Protein AF-A0A970BCE7-F1 (afdb_monomer)

Foldseek 3Di:
DDPLVCQLVVLCVDPVLVVCCVVPVVVSVVVSVVVSVVVVVVVVVVVVVVVD

pLDDT: mean 95.95, std 4.79, range [66.69, 98.38]

Sequence (52 aa):
EPAWDKFQDFLKGEVRYSSLEKSFPAEAKVLFAEAERNAKWRYNYYRRLAEI

Solvent-accessible surface area (backbone atoms only — not comparable to full-atom values): 3059 Å² total; per-residue (Å²): 132,81,69,67,91,50,46,64,58,57,48,57,73,35,67,78,47,43,51,42,37,73,76,37,52,71,59,34,56,52,53,54,54,50,50,52,54,49,51,52,52,52,50,54,52,52,52,56,61,73,74,107

Radius of gyration: 13.19 Å; Cα contacts (8 Å, |Δi|>4): 16; chains: 1; bounding box: 26×17×38 Å

Structure (mmCIF, N/CA/C/O backbone):
data_AF-A0A970BCE7-F1
#
_entry.id   AF-A0A970BCE7-F1
#
loop_
_atom_site.group_PDB
_atom_site.id
_atom_site.type_symbol
_atom_site.label_atom_id
_atom_site.label_alt_id
_atom_site.label_comp_id
_atom_site.label_asym_id
_atom_site.label_entity_id
_atom_site.label_seq_id
_atom_site.pdbx_PDB_ins_code
_atom_site.Cartn_x
_atom_site.Cartn_y
_atom_site.Cartn_z
_atom_site.occupancy
_atom_site.B_iso_or_equiv
_atom_site.auth_seq_id
_atom_site.auth_comp_id
_atom_site.auth_asym_id
_atom_site.auth_atom_id
_atom_site.pdbx_PDB_model_num
ATOM 1 N N . GLU A 1 1 ? 12.053 -8.570 -10.431 1.00 82.44 1 GLU A N 1
ATOM 2 C CA . GLU A 1 1 ? 10.631 -8.186 -10.262 1.00 82.44 1 GLU A CA 1
ATOM 3 C C . GLU A 1 1 ? 10.358 -7.780 -8.815 1.00 82.44 1 GLU A C 1
ATOM 5 O O . GLU A 1 1 ? 11.156 -8.151 -7.959 1.00 82.44 1 GLU A O 1
ATOM 10 N N . PRO A 1 2 ? 9.304 -6.989 -8.532 1.00 91.56 2 PRO A N 1
ATOM 11 C CA . PRO A 1 2 ? 8.930 -6.600 -7.174 1.00 91.56 2 PRO A CA 1
ATOM 12 C C . PRO A 1 2 ? 8.466 -7.801 -6.340 1.00 91.56 2 PRO A C 1
ATOM 14 O O . PRO A 1 2 ? 7.855 -8.727 -6.873 1.00 91.56 2 PRO A O 1
ATOM 17 N N . ALA A 1 3 ? 8.703 -7.753 -5.027 1.00 95.38 3 ALA A N 1
ATOM 18 C CA . ALA A 1 3 ? 8.191 -8.735 -4.069 1.00 95.38 3 ALA A CA 1
ATOM 19 C C . ALA A 1 3 ? 6.696 -8.485 -3.792 1.00 95.38 3 ALA A C 1
ATOM 21 O O . ALA A 1 3 ? 6.329 -7.830 -2.815 1.00 95.38 3 ALA A O 1
ATOM 22 N N . TRP A 1 4 ? 5.832 -8.929 -4.708 1.00 94.69 4 TRP A N 1
ATOM 23 C CA . TRP A 1 4 ? 4.383 -8.694 -4.639 1.00 94.69 4 TRP A CA 1
ATOM 24 C C . TRP A 1 4 ? 3.714 -9.345 -3.425 1.00 94.69 4 TRP A C 1
ATOM 26 O O . TRP A 1 4 ? 2.733 -8.812 -2.920 1.00 94.69 4 TRP A O 1
ATOM 36 N N . ASP A 1 5 ? 4.271 -10.447 -2.933 1.00 95.56 5 ASP A N 1
ATOM 37 C CA . ASP A 1 5 ? 3.873 -11.127 -1.699 1.00 95.56 5 ASP A CA 1
ATOM 38 C C . ASP A 1 5 ? 3.994 -10.228 -0.457 1.00 95.56 5 ASP A C 1
ATOM 40 O O . ASP A 1 5 ? 3.200 -10.356 0.470 1.00 95.56 5 ASP A O 1
ATOM 44 N N . LYS A 1 6 ? 4.922 -9.262 -0.466 1.00 96.62 6 LYS A N 1
ATOM 45 C CA . LYS A 1 6 ? 5.150 -8.311 0.638 1.00 96.62 6 LYS A CA 1
ATOM 46 C C . LYS A 1 6 ? 4.388 -6.993 0.491 1.00 96.62 6 LYS A C 1
ATOM 48 O O . LYS A 1 6 ? 4.544 -6.096 1.318 1.00 96.62 6 LYS A O 1
ATOM 53 N N . PHE A 1 7 ? 3.587 -6.827 -0.563 1.00 97.00 7 PHE A N 1
ATOM 54 C CA . PHE A 1 7 ? 2.924 -5.551 -0.849 1.00 97.00 7 PHE A CA 1
ATOM 55 C C . PHE A 1 7 ? 1.907 -5.169 0.234 1.00 97.00 7 PHE A C 1
ATOM 57 O O . PHE A 1 7 ? 1.863 -4.023 0.676 1.00 97.00 7 PHE A O 1
ATOM 64 N N . GLN A 1 8 ? 1.115 -6.138 0.692 1.00 96.06 8 GLN A N 1
ATOM 65 C CA . GLN A 1 8 ? 0.127 -5.919 1.749 1.00 96.06 8 GLN A CA 1
ATOM 66 C C . GLN A 1 8 ? 0.796 -5.594 3.091 1.00 96.06 8 GLN A C 1
ATOM 68 O O . GLN A 1 8 ? 0.348 -4.691 3.796 1.00 96.06 8 GLN A O 1
ATOM 73 N N . ASP A 1 9 ? 1.907 -6.263 3.408 1.00 96.56 9 ASP A N 1
ATOM 74 C CA . ASP A 1 9 ? 2.697 -5.977 4.610 1.00 96.56 9 ASP A CA 1
ATOM 75 C C . ASP A 1 9 ? 3.286 -4.565 4.570 1.00 96.56 9 ASP A C 1
ATOM 77 O O . ASP A 1 9 ? 3.272 -3.855 5.575 1.00 96.56 9 ASP A O 1
ATOM 81 N N . PHE A 1 10 ? 3.740 -4.120 3.393 1.00 96.75 10 PHE A N 1
ATOM 82 C CA . PHE A 1 10 ? 4.200 -2.750 3.192 1.00 96.75 10 PHE A CA 1
ATOM 83 C C . PHE A 1 10 ? 3.096 -1.727 3.490 1.00 96.75 10 PHE A C 1
ATOM 85 O O . PHE A 1 10 ? 3.342 -0.780 4.235 1.00 96.75 10 PHE A O 1
ATOM 92 N N . LEU A 1 11 ? 1.873 -1.931 2.978 1.00 96.81 11 LEU A N 1
ATOM 93 C CA . LEU A 1 11 ? 0.744 -1.051 3.304 1.00 96.81 11 LEU A CA 1
ATOM 94 C C . LEU A 1 11 ? 0.501 -1.024 4.819 1.00 96.81 11 LEU A C 1
ATOM 96 O O . LEU A 1 11 ? 0.418 0.044 5.421 1.00 96.81 11 LEU A O 1
ATOM 100 N N . LYS A 1 12 ? 0.456 -2.194 5.458 1.00 94.25 12 LYS A N 1
ATOM 101 C CA . LYS A 1 12 ? 0.194 -2.322 6.900 1.00 94.25 12 LYS A CA 1
ATOM 102 C C . LYS A 1 12 ? 1.296 -1.743 7.790 1.00 94.25 12 LYS A C 1
ATOM 104 O O . LYS A 1 12 ? 1.022 -1.433 8.948 1.00 94.25 12 LYS A O 1
ATOM 109 N N . GLY A 1 13 ? 2.501 -1.544 7.257 1.00 96.69 13 GLY A N 1
ATOM 110 C CA . GLY A 1 13 ? 3.610 -0.887 7.949 1.00 96.69 13 GLY A CA 1
ATOM 111 C C . GLY A 1 13 ? 3.398 0.607 8.207 1.00 96.69 13 GLY A C 1
ATOM 112 O O . GLY A 1 13 ? 4.090 1.186 9.042 1.00 96.69 13 GLY A O 1
ATOM 113 N N . GLU A 1 14 ? 2.435 1.246 7.538 1.00 96.88 14 GLU A N 1
ATOM 114 C CA . GLU A 1 14 ? 2.179 2.674 7.699 1.00 96.88 14 GLU A CA 1
ATOM 115 C C . GLU A 1 14 ? 0.867 2.959 8.449 1.00 96.88 14 GLU A C 1
ATOM 117 O O . GLU A 1 14 ? -0.178 2.328 8.248 1.00 96.88 14 GLU A O 1
ATOM 122 N N . VAL A 1 15 ? 0.892 3.995 9.294 1.00 97.56 15 VAL A N 1
ATOM 123 C CA . VAL A 1 15 ? -0.259 4.392 10.127 1.00 97.56 15 VAL A CA 1
ATOM 124 C C . VAL A 1 15 ? -1.486 4.754 9.282 1.00 97.56 15 VAL A C 1
ATOM 126 O O . VAL A 1 15 ? -2.612 4.446 9.663 1.00 97.56 15 VAL A O 1
ATOM 129 N N . ARG A 1 16 ? -1.291 5.361 8.104 1.00 96.69 16 ARG A N 1
ATOM 130 C CA . ARG A 1 16 ? -2.402 5.779 7.230 1.00 96.69 16 ARG A CA 1
ATOM 131 C C . ARG A 1 16 ? -3.264 4.611 6.741 1.00 96.69 16 ARG A C 1
ATOM 133 O O . ARG A 1 16 ? -4.477 4.762 6.645 1.00 96.69 16 ARG A O 1
ATOM 140 N N . TYR A 1 17 ? -2.664 3.450 6.477 1.00 97.44 17 TYR A N 1
ATOM 141 C CA . TYR A 1 17 ? -3.395 2.265 6.026 1.00 97.44 17 TYR A CA 1
ATOM 142 C C . TYR A 1 17 ? -3.940 1.469 7.210 1.00 97.44 17 TYR A C 1
ATOM 144 O O . TYR A 1 17 ? -5.105 1.081 7.202 1.00 97.44 17 TYR A O 1
ATOM 152 N N . SER A 1 18 ? -3.151 1.299 8.274 1.00 95.81 18 SER A N 1
ATOM 153 C CA . SER A 1 18 ? -3.631 0.613 9.481 1.00 95.81 18 SER A CA 1
ATOM 154 C C . SER A 1 18 ? -4.784 1.355 10.174 1.00 95.81 18 SER A C 1
ATOM 156 O O . SER A 1 18 ? -5.655 0.717 10.760 1.00 95.81 18 SER A O 1
ATOM 158 N N . SER A 1 19 ? -4.852 2.687 10.077 1.00 97.50 19 SER A N 1
ATOM 159 C CA . SER A 1 19 ? -6.000 3.476 10.551 1.00 97.50 19 SER A CA 1
ATOM 160 C C . SER A 1 19 ? -7.285 3.168 9.765 1.00 97.50 19 SER A C 1
ATOM 162 O O . SER A 1 19 ? -8.351 2.985 10.359 1.00 97.50 19 SER A O 1
ATOM 164 N N . LEU A 1 20 ? -7.177 3.037 8.435 1.00 97.38 20 LEU A N 1
ATOM 165 C CA . LEU A 1 20 ? -8.293 2.661 7.564 1.00 97.38 20 LEU A CA 1
ATOM 166 C C . LEU A 1 20 ? -8.790 1.244 7.876 1.00 97.38 20 LEU A C 1
ATOM 168 O O . LEU A 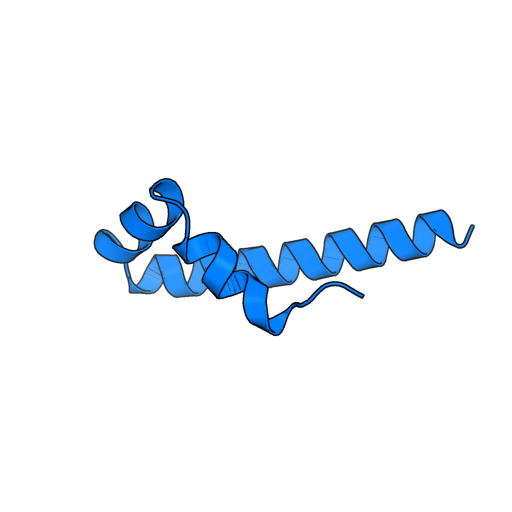1 20 ? -9.989 1.051 8.037 1.00 97.38 20 LEU A O 1
ATOM 172 N N . GLU A 1 21 ? -7.880 0.277 8.030 1.00 97.06 21 GLU A N 1
ATOM 173 C CA . GLU A 1 21 ? -8.221 -1.114 8.374 1.00 97.06 21 GLU A CA 1
ATOM 174 C C . GLU A 1 21 ? -8.918 -1.221 9.736 1.00 97.06 21 GLU A C 1
ATOM 176 O O . GLU A 1 21 ? -9.880 -1.971 9.876 1.00 97.06 21 GLU A O 1
ATOM 181 N N . LYS A 1 22 ? -8.486 -0.433 10.729 1.00 96.81 22 LYS A N 1
ATOM 182 C CA . LYS A 1 22 ? -9.135 -0.390 12.050 1.00 96.81 22 LYS A CA 1
ATOM 183 C C . LYS A 1 22 ? -10.546 0.188 12.000 1.00 96.81 22 LYS A C 1
ATOM 185 O O . LY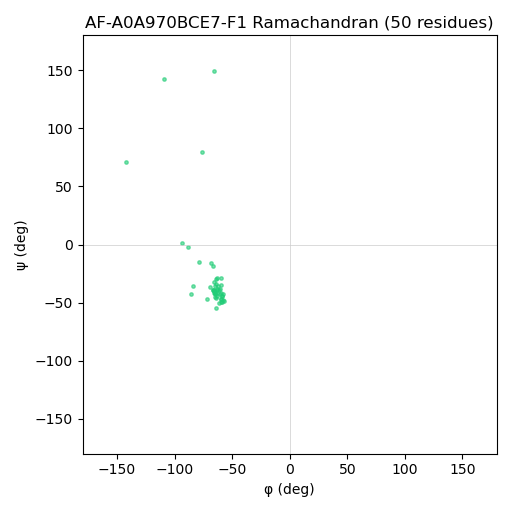S A 1 22 ? -11.412 -0.277 12.732 1.00 96.81 22 LYS A O 1
ATOM 190 N N . SER A 1 23 ? -10.755 1.215 11.181 1.00 98.12 23 SER A N 1
ATOM 191 C CA . SER A 1 23 ? -12.025 1.947 11.129 1.00 98.12 23 SER A CA 1
ATOM 192 C C . SER A 1 23 ? -13.053 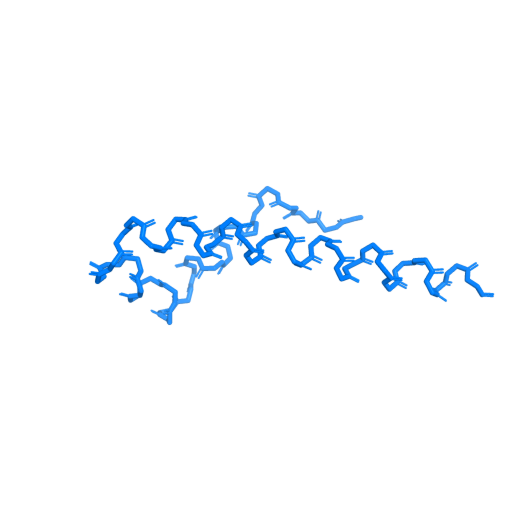1.254 10.227 1.00 98.12 23 SER A C 1
ATOM 194 O O . SER A 1 23 ? -14.239 1.249 10.540 1.00 98.12 23 SER A O 1
ATOM 196 N N . PHE A 1 24 ? -12.591 0.651 9.128 1.00 97.94 24 PHE A N 1
ATOM 197 C CA . PHE A 1 24 ? -13.416 0.087 8.055 1.00 97.94 24 PHE A CA 1
ATOM 198 C C . PHE A 1 24 ? -12.786 -1.214 7.522 1.00 97.94 24 PHE A C 1
ATOM 200 O O . PHE A 1 24 ? -12.220 -1.234 6.426 1.00 97.94 24 PHE A O 1
ATOM 207 N N . PRO A 1 25 ? -12.806 -2.315 8.294 1.00 96.75 25 PRO A N 1
ATOM 208 C CA . PRO A 1 25 ? -12.036 -3.519 7.969 1.00 96.75 25 PRO A CA 1
ATOM 209 C C . PRO A 1 25 ? -12.477 -4.206 6.667 1.00 96.75 25 PRO A C 1
ATOM 211 O O . PRO A 1 25 ? -11.640 -4.753 5.944 1.00 96.75 25 PRO A O 1
ATOM 214 N N . ALA A 1 26 ? -13.773 -4.180 6.340 1.00 97.94 26 ALA A N 1
ATOM 215 C CA . ALA A 1 26 ? -14.294 -4.807 5.126 1.00 97.94 26 ALA A CA 1
ATOM 216 C C . ALA A 1 26 ? -13.887 -4.018 3.873 1.00 97.94 26 ALA A C 1
ATOM 218 O O . ALA A 1 26 ? -13.364 -4.584 2.911 1.00 97.94 26 ALA A O 1
ATOM 219 N N . GLU A 1 27 ? -14.0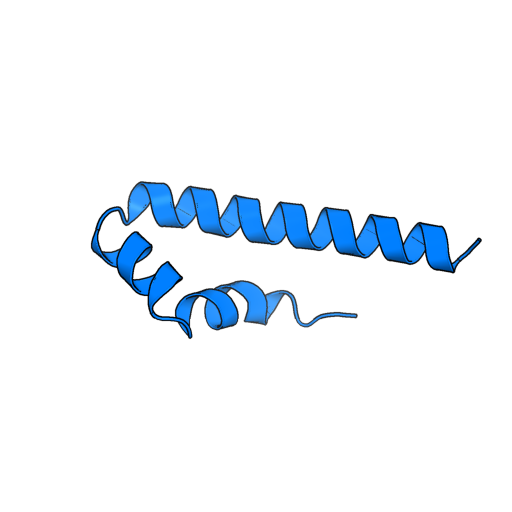62 -2.701 3.916 1.00 97.94 27 GLU A N 1
ATOM 220 C CA . GLU A 1 27 ? -13.712 -1.769 2.852 1.00 97.94 27 GLU A CA 1
ATOM 221 C C . GLU A 1 27 ? -12.198 -1.721 2.651 1.00 97.94 27 GLU A C 1
ATOM 223 O O . GLU A 1 27 ? -11.729 -1.766 1.515 1.00 97.94 27 GLU A O 1
ATOM 228 N N . ALA A 1 28 ? -11.419 -1.710 3.736 1.00 98.00 28 ALA A N 1
ATOM 229 C CA . ALA A 1 28 ? -9.963 -1.739 3.677 1.00 98.00 28 ALA A CA 1
ATOM 230 C C . ALA A 1 28 ? -9.453 -2.972 2.927 1.00 98.00 28 ALA A C 1
ATOM 232 O O . ALA A 1 28 ? -8.583 -2.845 2.070 1.00 98.00 28 ALA A O 1
ATOM 233 N N . LYS A 1 29 ? -10.035 -4.155 3.169 1.00 96.88 29 LYS A N 1
ATOM 234 C CA . LYS A 1 29 ? -9.662 -5.378 2.444 1.00 96.88 29 LYS A CA 1
ATOM 235 C C . LYS A 1 29 ? -9.897 -5.248 0.937 1.00 96.88 29 LYS A C 1
ATOM 237 O O . LYS A 1 29 ? -9.048 -5.673 0.154 1.00 96.88 29 LYS A O 1
ATOM 242 N N . VAL A 1 30 ? -11.027 -4.664 0.532 1.00 98.25 30 VAL A N 1
ATOM 243 C CA . VAL A 1 30 ? -11.325 -4.408 -0.885 1.00 98.25 30 VAL A CA 1
ATOM 244 C C . VAL A 1 30 ? -10.306 -3.422 -1.453 1.00 98.25 30 VAL A C 1
ATOM 246 O O . VAL A 1 30 ? -9.602 -3.750 -2.406 1.00 98.25 30 VAL A O 1
ATOM 249 N N . LEU A 1 31 ? -10.154 -2.261 -0.817 1.00 98.19 31 LEU A N 1
ATOM 250 C CA . LEU A 1 31 ? -9.272 -1.186 -1.271 1.00 98.19 31 LEU A CA 1
ATOM 251 C C . LEU A 1 31 ? -7.803 -1.616 -1.351 1.00 98.19 31 LEU A C 1
ATOM 253 O O . LEU A 1 31 ? -7.106 -1.245 -2.295 1.00 98.19 31 LEU A O 1
ATOM 257 N N . PHE A 1 32 ? -7.317 -2.424 -0.408 1.00 97.81 32 PHE A N 1
ATOM 258 C CA . PHE A 1 32 ? -5.940 -2.914 -0.432 1.00 97.81 32 PHE A CA 1
ATOM 259 C C . PHE A 1 32 ? -5.693 -3.912 -1.568 1.00 97.81 32 PHE A C 1
ATOM 261 O O . PHE A 1 32 ? -4.625 -3.878 -2.187 1.00 97.81 32 PHE A O 1
ATOM 268 N N . ALA A 1 33 ? -6.672 -4.762 -1.891 1.00 97.69 33 ALA A N 1
ATOM 269 C CA . ALA A 1 33 ? -6.588 -5.645 -3.053 1.00 97.69 33 ALA A CA 1
ATOM 270 C C . ALA A 1 33 ? -6.591 -4.843 -4.367 1.00 97.69 33 ALA A C 1
ATOM 272 O O . ALA A 1 33 ? -5.820 -5.137 -5.287 1.00 97.69 33 ALA A O 1
ATOM 273 N N . GLU A 1 34 ? -7.412 -3.791 -4.454 1.00 98.31 34 GLU A N 1
ATOM 274 C CA . GLU A 1 34 ? -7.420 -2.901 -5.618 1.00 98.31 34 GLU A CA 1
ATOM 275 C C . GLU A 1 34 ? -6.101 -2.139 -5.771 1.00 98.31 34 GLU A C 1
ATOM 277 O O . GLU A 1 34 ? -5.577 -2.042 -6.883 1.00 98.31 34 GLU A O 1
ATOM 282 N N . ALA A 1 35 ? -5.532 -1.645 -4.669 1.00 98.06 35 ALA A N 1
ATOM 283 C CA . ALA A 1 35 ? -4.251 -0.948 -4.663 1.00 98.06 35 ALA A CA 1
ATOM 284 C C . ALA A 1 35 ? -3.119 -1.829 -5.216 1.00 98.06 35 ALA A C 1
ATOM 286 O O . ALA A 1 35 ? -2.338 -1.372 -6.053 1.00 98.06 35 ALA A O 1
ATOM 287 N N . GLU A 1 36 ? -3.061 -3.100 -4.811 1.00 97.81 36 GLU A N 1
ATOM 288 C CA . GLU A 1 36 ? -2.070 -4.056 -5.315 1.00 97.81 36 GLU A CA 1
ATOM 289 C C . GLU A 1 36 ? -2.256 -4.342 -6.809 1.00 97.81 36 GLU A C 1
ATOM 291 O O . GLU A 1 36 ? -1.295 -4.302 -7.582 1.00 97.81 36 GLU A O 1
ATOM 296 N N . ARG A 1 37 ? -3.499 -4.574 -7.250 1.00 98.19 37 ARG A N 1
ATOM 297 C CA . ARG A 1 37 ? -3.821 -4.779 -8.670 1.00 98.19 37 ARG A CA 1
ATOM 298 C C . ARG A 1 37 ? -3.413 -3.572 -9.516 1.00 98.19 37 ARG A C 1
ATOM 300 O O . ARG A 1 37 ? -2.793 -3.743 -10.566 1.00 98.19 37 ARG A O 1
ATOM 307 N N . ASN A 1 38 ? -3.699 -2.362 -9.042 1.00 98.38 38 ASN A N 1
ATOM 308 C CA . ASN A 1 38 ? -3.331 -1.122 -9.723 1.00 98.38 38 ASN A CA 1
ATOM 309 C C . ASN A 1 38 ? -1.809 -0.931 -9.771 1.00 98.38 38 ASN A C 1
ATOM 311 O O . ASN A 1 38 ? -1.269 -0.509 -10.795 1.00 98.38 38 ASN A O 1
ATOM 315 N N . ALA A 1 39 ? -1.097 -1.281 -8.696 1.00 97.94 39 ALA A N 1
ATOM 316 C CA . ALA A 1 39 ? 0.360 -1.240 -8.663 1.00 97.94 39 ALA A CA 1
ATOM 317 C C . ALA A 1 39 ? 0.982 -2.222 -9.671 1.00 97.94 39 ALA A C 1
ATOM 319 O O . ALA A 1 39 ? 1.875 -1.825 -10.422 1.00 97.94 39 ALA A O 1
ATOM 320 N N . LYS A 1 40 ? 0.473 -3.460 -9.749 1.00 97.38 40 LYS A N 1
ATOM 321 C CA . LYS A 1 40 ? 0.888 -4.461 -10.751 1.00 97.38 40 LYS A CA 1
ATOM 322 C C . LYS A 1 40 ? 0.642 -3.970 -12.172 1.00 97.38 40 LYS A C 1
ATOM 324 O O . LYS A 1 40 ? 1.536 -4.046 -13.012 1.00 97.38 40 LYS A O 1
ATOM 329 N N . TRP A 1 41 ? -0.546 -3.424 -12.431 1.00 97.88 41 TRP A N 1
ATOM 330 C CA . TRP A 1 41 ? -0.894 -2.875 -13.740 1.00 97.88 41 TRP A CA 1
ATOM 331 C C . TRP A 1 41 ? 0.061 -1.750 -14.155 1.00 97.88 41 TRP A C 1
ATOM 333 O O . TRP A 1 41 ? 0.645 -1.809 -15.236 1.00 97.88 41 TRP A O 1
ATOM 343 N N . ARG A 1 42 ? 0.301 -0.777 -13.266 1.00 98.25 42 ARG A N 1
ATOM 344 C CA . ARG A 1 42 ? 1.218 0.342 -13.523 1.00 98.25 42 ARG A CA 1
ATOM 345 C C . ARG A 1 42 ? 2.661 -0.121 -13.729 1.00 98.25 42 ARG A C 1
ATOM 347 O O . ARG A 1 42 ? 3.328 0.371 -14.633 1.00 98.25 42 ARG A O 1
ATOM 354 N N . TYR A 1 43 ? 3.136 -1.076 -12.929 1.00 97.25 43 TYR A N 1
ATOM 355 C CA . TYR A 1 43 ? 4.468 -1.661 -13.095 1.00 97.25 43 TYR A CA 1
ATOM 356 C C . TYR A 1 43 ? 4.629 -2.324 -14.467 1.00 97.25 43 TYR A C 1
ATOM 358 O O . TYR A 1 43 ? 5.589 -2.038 -15.179 1.00 97.25 43 TYR A O 1
ATOM 366 N N . ASN A 1 44 ? 3.669 -3.164 -14.861 1.00 96.19 44 ASN A N 1
ATOM 367 C CA . ASN A 1 44 ? 3.696 -3.849 -16.153 1.00 96.19 44 ASN A CA 1
ATOM 368 C C . ASN A 1 44 ? 3.633 -2.862 -17.321 1.00 96.19 44 ASN A C 1
ATOM 370 O O . ASN A 1 44 ? 4.310 -3.056 -18.327 1.00 96.19 44 ASN A O 1
ATOM 374 N N . TYR A 1 45 ? 2.842 -1.797 -17.186 1.00 97.31 45 TYR A N 1
ATOM 375 C CA . TYR A 1 45 ? 2.782 -0.732 -18.178 1.00 97.31 45 TYR A CA 1
ATOM 376 C C . TYR A 1 45 ? 4.142 -0.041 -18.351 1.00 97.31 45 TYR A C 1
ATOM 378 O O . TYR A 1 45 ? 4.644 0.042 -19.469 1.00 97.31 45 TYR A O 1
ATOM 386 N N . TYR A 1 46 ? 4.784 0.380 -17.258 1.00 97.06 46 TYR A N 1
ATOM 387 C CA . TYR A 1 46 ? 6.105 1.011 -17.329 1.00 97.06 46 TYR A CA 1
ATOM 388 C C . TYR A 1 46 ? 7.197 0.068 -17.824 1.00 97.06 46 TYR A C 1
ATOM 390 O O . TYR A 1 46 ? 8.062 0.502 -18.576 1.00 97.06 46 TYR A O 1
ATOM 398 N N . ARG A 1 47 ? 7.140 -1.222 -17.472 1.00 95.75 47 ARG A N 1
ATOM 399 C CA . ARG A 1 47 ? 8.037 -2.230 -18.049 1.00 95.75 47 ARG A CA 1
ATOM 400 C C . ARG A 1 47 ? 7.933 -2.286 -19.567 1.00 95.75 47 ARG A C 1
ATOM 402 O O . ARG A 1 47 ? 8.957 -2.220 -20.227 1.00 95.75 47 ARG A O 1
ATOM 409 N N . A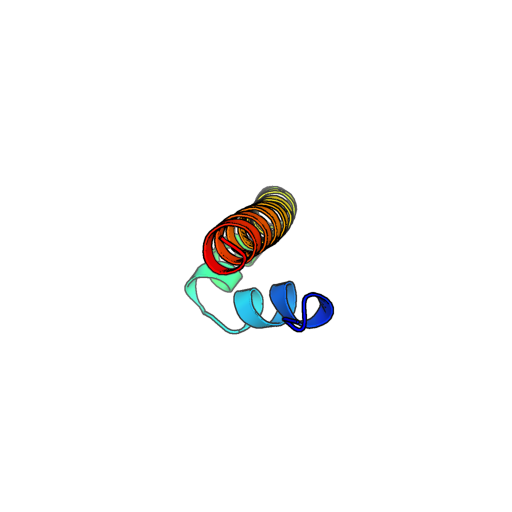RG A 1 48 ? 6.712 -2.354 -20.105 1.00 95.56 48 ARG A N 1
ATOM 410 C CA . ARG A 1 48 ? 6.492 -2.371 -21.558 1.00 95.56 48 ARG A CA 1
ATOM 411 C C . ARG A 1 48 ? 7.037 -1.117 -22.229 1.00 95.56 48 ARG A C 1
ATOM 413 O O . ARG A 1 48 ? 7.634 -1.231 -23.283 1.00 95.56 48 ARG A O 1
ATOM 420 N N . LEU A 1 49 ? 6.844 0.057 -21.625 1.00 96.31 49 LEU A N 1
ATOM 421 C CA . LEU A 1 49 ? 7.384 1.309 -22.164 1.00 96.31 49 LEU A CA 1
ATOM 422 C C . LEU A 1 49 ? 8.914 1.368 -22.140 1.00 96.31 49 LEU A C 1
ATOM 424 O O . LEU A 1 49 ? 9.492 2.003 -23.007 1.00 96.31 49 LEU A O 1
ATOM 428 N N . ALA A 1 50 ? 9.558 0.744 -21.153 1.00 95.62 50 ALA A N 1
ATOM 429 C CA . ALA A 1 50 ? 11.016 0.691 -21.054 1.00 95.62 50 ALA A CA 1
ATOM 430 C C . ALA A 1 50 ? 11.655 -0.361 -21.981 1.00 95.62 50 ALA A C 1
ATOM 432 O O . ALA A 1 50 ? 12.868 -0.356 -22.160 1.00 95.62 50 ALA A O 1
ATOM 433 N N . GLU A 1 51 ? 10.854 -1.283 -22.520 1.00 90.50 51 GLU A N 1
ATOM 434 C CA . GLU A 1 51 ? 11.265 -2.276 -23.521 1.00 90.50 51 GLU A CA 1
ATOM 435 C C . GLU A 1 51 ? 11.109 -1.743 -24.970 1.00 90.50 51 GLU A C 1
ATOM 437 O O . GLU A 1 51 ? 11.453 -2.458 -25.911 1.00 90.50 51 GLU A O 1
ATOM 442 N N . ILE A 1 52 ? 10.605 -0.507 -25.141 1.00 66.69 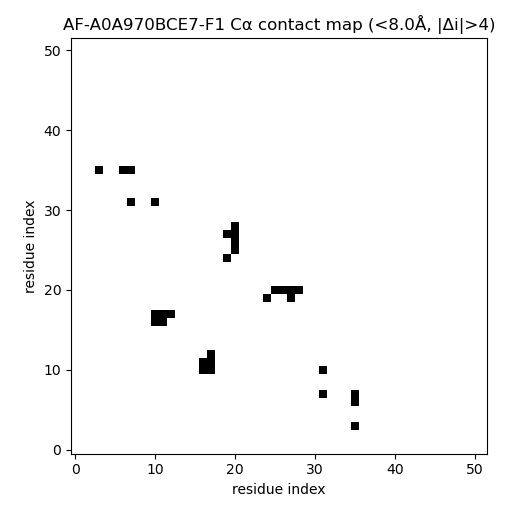52 ILE A N 1
ATOM 443 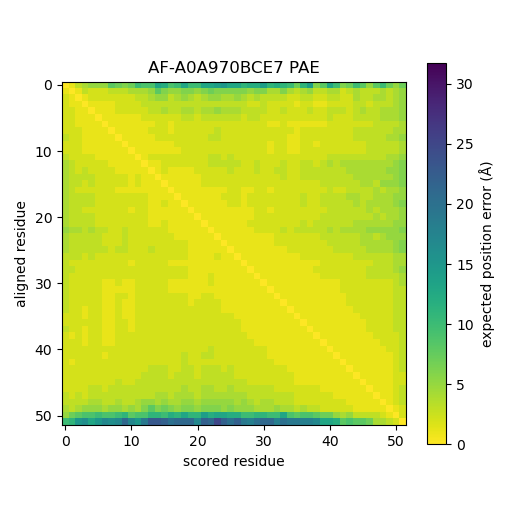C CA . ILE A 1 52 ? 10.563 0.263 -26.404 1.00 66.69 52 ILE A CA 1
ATOM 444 C C . ILE A 1 52 ? 11.853 1.071 -26.544 1.00 66.69 52 ILE A C 1
ATOM 446 O O . ILE A 1 52 ? 12.409 1.077 -27.665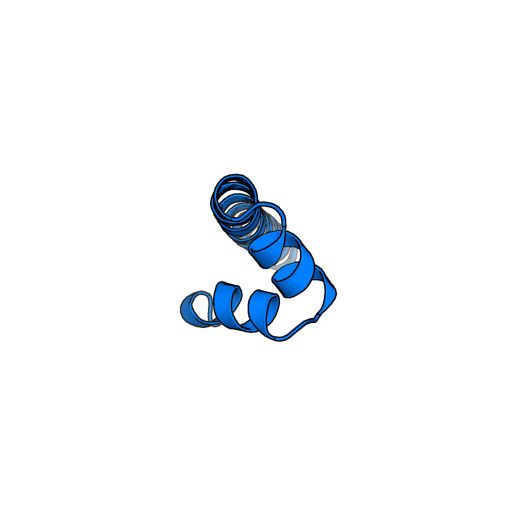 1.00 66.69 52 ILE A O 1
#

Mean predicted aligned error: 2.65 Å

Secondary structure (DSSP, 8-sta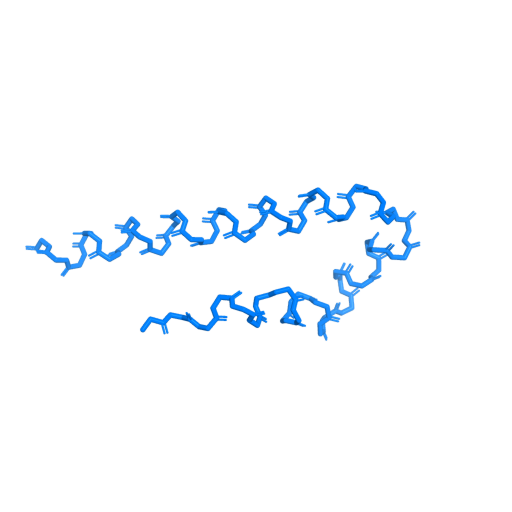te):
---GGGHHHHHHTSHHHHHHHHH-HHHHHHHHHHHHHHHHHHHHHHHHHHT-